Protein AF-A0A388P6T0-F1 (afdb_monomer_lite)

Structure (mmCIF, N/CA/C/O backbone):
data_AF-A0A388P6T0-F1
#
_entry.id   AF-A0A388P6T0-F1
#
loop_
_atom_site.group_PDB
_atom_site.id
_atom_site.type_symbol
_atom_site.label_atom_id
_atom_site.label_alt_id
_atom_site.label_comp_id
_atom_site.label_asym_id
_atom_site.label_entity_id
_atom_site.label_seq_id
_atom_site.pdbx_PDB_ins_code
_atom_site.Cartn_x
_atom_site.Cartn_y
_atom_site.Cartn_z
_atom_site.occupancy
_atom_site.B_iso_or_equiv
_atom_site.auth_seq_id
_atom_site.auth_comp_id
_atom_site.auth_asym_id
_atom_site.auth_atom_id
_atom_site.pdbx_PDB_model_num
ATOM 1 N N . MET A 1 1 ? 2.371 -0.856 9.706 1.00 81.62 1 MET A N 1
ATOM 2 C CA . MET A 1 1 ? 2.361 -1.166 8.250 1.00 81.62 1 MET A CA 1
ATOM 3 C C . MET A 1 1 ? 2.474 -2.665 7.929 1.00 81.62 1 MET A C 1
ATOM 5 O O . MET A 1 1 ? 1.609 -3.170 7.227 1.00 81.62 1 MET A O 1
ATOM 9 N N . ALA A 1 2 ? 3.474 -3.406 8.433 1.00 88.44 2 ALA A N 1
ATOM 10 C CA . ALA A 1 2 ? 3.677 -4.820 8.062 1.00 88.44 2 ALA A CA 1
ATOM 11 C C . ALA A 1 2 ? 2.461 -5.735 8.332 1.00 88.44 2 ALA A C 1
ATOM 13 O O . ALA A 1 2 ? 2.058 -6.495 7.454 1.00 88.44 2 ALA A O 1
ATOM 14 N N . ALA A 1 3 ? 1.827 -5.609 9.504 1.00 92.31 3 ALA A N 1
ATOM 15 C CA . ALA A 1 3 ? 0.623 -6.373 9.849 1.00 92.31 3 ALA A CA 1
ATOM 16 C C . ALA A 1 3 ? -0.555 -6.096 8.894 1.00 92.31 3 AL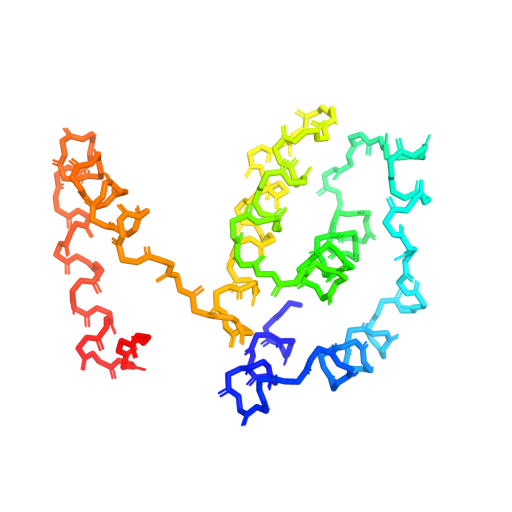A A C 1
ATOM 18 O O . ALA A 1 3 ? -1.274 -7.018 8.514 1.00 92.31 3 ALA A O 1
ATOM 19 N N . ALA A 1 4 ? -0.715 -4.845 8.453 1.00 93.81 4 ALA A N 1
ATOM 20 C CA . ALA A 1 4 ? -1.743 -4.453 7.492 1.00 93.81 4 ALA A CA 1
ATOM 21 C C . ALA A 1 4 ? -1.504 -5.100 6.118 1.00 93.81 4 ALA A C 1
ATOM 23 O O . ALA A 1 4 ? -2.419 -5.693 5.558 1.00 93.81 4 ALA A O 1
ATOM 24 N N . ILE A 1 5 ? -0.263 -5.074 5.612 1.00 93.19 5 ILE A N 1
ATOM 25 C CA . ILE A 1 5 ? 0.101 -5.715 4.335 1.00 93.19 5 ILE A CA 1
ATOM 26 C C . ILE A 1 5 ? -0.075 -7.233 4.415 1.00 93.19 5 ILE A C 1
ATOM 28 O O . ILE A 1 5 ? -0.628 -7.840 3.501 1.00 93.19 5 ILE A O 1
ATOM 32 N N . TRP A 1 6 ? 0.363 -7.863 5.506 1.00 93.94 6 TRP A N 1
ATOM 33 C CA . TRP A 1 6 ? 0.169 -9.299 5.700 1.00 93.94 6 TRP A CA 1
ATOM 34 C C . TRP A 1 6 ? -1.320 -9.670 5.710 1.00 93.94 6 TRP A C 1
ATOM 36 O O . TRP A 1 6 ? -1.731 -10.600 5.015 1.00 93.94 6 TRP A O 1
ATOM 46 N N . THR A 1 7 ? -2.138 -8.890 6.419 1.00 95.69 7 THR A N 1
ATOM 47 C CA . THR A 1 7 ? -3.596 -9.073 6.474 1.00 95.69 7 THR A CA 1
ATOM 48 C C . THR A 1 7 ? -4.234 -8.874 5.102 1.00 95.69 7 THR A C 1
ATOM 50 O O . THR A 1 7 ? -5.059 -9.690 4.689 1.00 95.69 7 THR A O 1
ATOM 53 N N . ALA A 1 8 ? -3.810 -7.849 4.357 1.00 94.81 8 ALA A N 1
ATOM 54 C CA . ALA A 1 8 ? -4.253 -7.594 2.990 1.00 94.81 8 ALA A CA 1
ATOM 55 C C . ALA A 1 8 ? -3.940 -8.786 2.075 1.00 94.81 8 ALA A C 1
ATOM 57 O O . ALA A 1 8 ? -4.834 -9.292 1.406 1.00 94.81 8 ALA A O 1
ATOM 58 N N . ARG A 1 9 ? -2.713 -9.323 2.128 1.00 91.69 9 ARG A N 1
ATOM 59 C CA . ARG A 1 9 ? -2.317 -10.498 1.332 1.00 91.69 9 ARG A CA 1
ATOM 60 C C . ARG A 1 9 ? -3.128 -11.751 1.663 1.00 91.69 9 ARG A C 1
ATOM 62 O O . ARG A 1 9 ? -3.323 -12.585 0.786 1.00 91.69 9 ARG A O 1
ATOM 69 N N . LYS A 1 10 ? -3.560 -11.919 2.917 1.00 93.44 10 LYS A N 1
ATOM 70 C CA . LYS A 1 10 ? -4.325 -13.096 3.358 1.00 93.44 10 LYS A CA 1
ATOM 71 C C . LYS A 1 10 ? -5.818 -12.989 3.080 1.00 93.44 10 LYS A C 1
ATOM 73 O O . LYS A 1 10 ? -6.436 -13.994 2.756 1.00 93.44 10 LYS A O 1
ATOM 78 N N . THR A 1 11 ? -6.386 -11.799 3.237 1.00 94.00 11 THR A N 1
ATOM 79 C CA . THR A 1 11 ? -7.843 -11.608 3.239 1.00 94.00 11 THR A CA 1
ATOM 80 C C . THR A 1 11 ? -8.361 -10.878 2.011 1.00 94.00 11 THR A C 1
ATOM 82 O O . THR A 1 11 ? -9.529 -11.040 1.676 1.00 94.00 11 THR A O 1
ATOM 85 N N . ARG A 1 12 ? -7.525 -10.044 1.374 1.00 92.62 12 ARG A N 1
ATOM 86 C CA . ARG A 1 12 ? -7.923 -9.052 0.360 1.00 92.62 12 ARG A CA 1
ATOM 87 C C . ARG A 1 12 ? -9.165 -8.249 0.771 1.00 92.62 12 ARG A C 1
ATOM 89 O O . ARG A 1 12 ? -9.970 -7.860 -0.065 1.00 92.62 12 ARG A O 1
ATOM 96 N N . ASN A 1 13 ? -9.333 -8.023 2.076 1.00 95.06 13 ASN A N 1
ATOM 97 C CA . ASN A 1 13 ? -10.502 -7.366 2.643 1.00 95.06 13 ASN A CA 1
ATOM 98 C C . ASN A 1 13 ? -10.091 -6.031 3.288 1.00 95.06 13 ASN A C 1
ATOM 100 O O . ASN A 1 13 ? -9.447 -6.0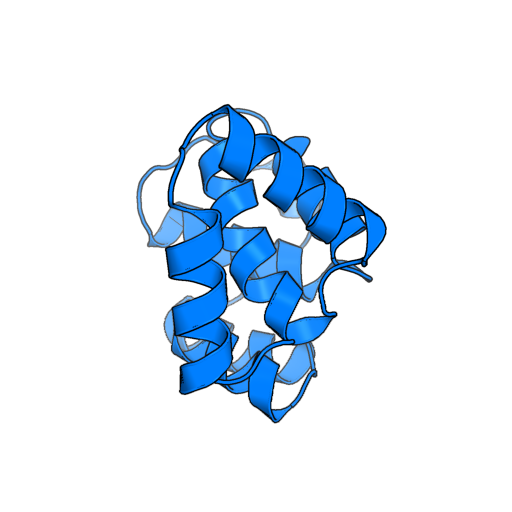44 4.344 1.00 95.06 13 ASN A O 1
ATOM 104 N N . PRO A 1 14 ? -10.491 -4.882 2.714 1.00 95.69 14 PRO A N 1
ATOM 105 C CA . PRO A 1 14 ? -10.177 -3.564 3.262 1.00 95.69 14 PRO A CA 1
ATOM 106 C C . PRO A 1 14 ? -10.643 -3.375 4.712 1.00 95.69 14 PRO A C 1
ATOM 108 O O . PRO A 1 14 ? -9.924 -2.771 5.505 1.00 95.69 14 PRO A O 1
ATOM 111 N N . ALA A 1 15 ? -11.795 -3.934 5.099 1.00 96.38 15 ALA A N 1
ATOM 112 C CA . ALA A 1 15 ? -12.315 -3.815 6.462 1.00 96.38 15 ALA A CA 1
ATOM 113 C C . ALA A 1 15 ? -11.441 -4.563 7.483 1.00 96.38 15 ALA A C 1
ATOM 115 O O . ALA A 1 15 ? -11.190 -4.055 8.574 1.00 96.38 15 ALA A O 1
ATOM 116 N N . ALA A 1 16 ? -10.909 -5.734 7.115 1.00 96.56 16 ALA A N 1
ATOM 117 C CA . ALA A 1 16 ? -9.975 -6.470 7.967 1.00 96.56 16 ALA A CA 1
ATOM 118 C C . ALA A 1 16 ? -8.654 -5.702 8.139 1.00 96.56 16 ALA A C 1
ATOM 120 O O . ALA A 1 16 ? -8.113 -5.613 9.241 1.00 96.56 16 ALA A O 1
ATOM 121 N N . VAL A 1 17 ? -8.153 -5.101 7.056 1.00 96.62 17 VAL A N 1
ATOM 122 C CA . VAL A 1 17 ? -6.942 -4.270 7.093 1.00 96.62 17 VAL A CA 1
ATOM 123 C C . VAL A 1 17 ? -7.159 -3.012 7.934 1.00 96.62 17 VAL A C 1
ATOM 125 O O . VAL A 1 17 ? -6.270 -2.649 8.704 1.00 96.62 17 VAL A O 1
ATOM 128 N N . ARG A 1 18 ? -8.343 -2.392 7.848 1.00 96.38 18 ARG A N 1
ATOM 129 C CA . ARG A 1 18 ? -8.741 -1.255 8.687 1.00 96.38 18 ARG A CA 1
ATOM 130 C C . ARG A 1 18 ? -8.743 -1.619 10.162 1.00 96.38 18 ARG A C 1
ATOM 132 O O . ARG A 1 18 ? -8.083 -0.936 10.928 1.00 96.38 18 ARG A O 1
ATOM 139 N N . ALA A 1 19 ? -9.391 -2.718 10.542 1.00 96.69 19 ALA A N 1
ATOM 140 C CA . ALA A 1 19 ? -9.433 -3.153 11.937 1.00 96.69 19 ALA A CA 1
ATOM 141 C C . ALA A 1 19 ? -8.023 -3.370 12.514 1.00 96.69 19 ALA A C 1
ATOM 143 O O . ALA A 1 19 ? -7.716 -2.924 13.619 1.00 96.69 19 ALA A O 1
ATOM 144 N N . VAL A 1 20 ? -7.130 -4.000 11.740 1.00 96.12 20 VAL A N 1
ATOM 145 C CA . VAL A 1 20 ? -5.727 -4.175 12.144 1.00 96.12 20 VAL A CA 1
ATOM 146 C C . VAL A 1 20 ? -5.021 -2.828 12.269 1.00 96.12 20 VAL A C 1
ATOM 148 O O . VAL A 1 20 ? -4.317 -2.608 13.247 1.00 96.12 20 VAL A O 1
ATOM 151 N N . ALA A 1 21 ? -5.19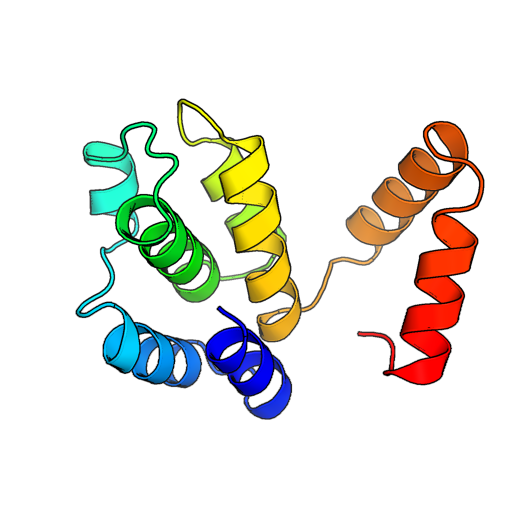3 -1.924 11.306 1.00 95.19 21 ALA A N 1
ATOM 152 C CA . ALA A 1 21 ? -4.586 -0.598 11.344 1.00 95.19 21 ALA A CA 1
ATOM 153 C C . ALA A 1 21 ? -5.055 0.228 12.550 1.00 95.19 21 ALA A C 1
ATOM 155 O O . ALA A 1 21 ? -4.222 0.798 13.254 1.00 95.19 21 ALA A O 1
ATOM 156 N N . GLU A 1 22 ? -6.359 0.240 12.818 1.00 95.75 22 GLU A N 1
ATOM 157 C CA . GLU A 1 22 ? -6.963 1.013 13.903 1.00 95.75 22 GLU A CA 1
ATOM 158 C C . GLU A 1 22 ? -6.547 0.495 15.283 1.00 95.75 22 GLU A C 1
ATOM 160 O O . GLU A 1 22 ? -6.387 1.280 16.213 1.00 95.75 22 GLU A O 1
ATOM 165 N N . ASN A 1 23 ? -6.232 -0.798 15.406 1.00 95.06 23 ASN A N 1
ATOM 166 C CA . ASN A 1 23 ? -5.648 -1.352 16.626 1.00 95.06 23 ASN A CA 1
ATOM 167 C C . ASN A 1 23 ? -4.238 -0.803 16.935 1.00 95.06 23 ASN A C 1
ATOM 169 O O . ASN A 1 23 ? -3.836 -0.775 18.095 1.00 95.06 23 ASN A O 1
ATOM 173 N N . PHE A 1 24 ? -3.470 -0.379 15.923 1.00 91.69 24 PHE A N 1
ATOM 174 C CA . PHE A 1 24 ? -2.121 0.175 16.118 1.00 91.69 24 PHE A CA 1
ATOM 175 C C . PHE A 1 24 ? -2.090 1.703 16.175 1.00 91.69 24 PHE A C 1
ATOM 177 O O . PHE A 1 24 ? -1.255 2.259 16.883 1.00 91.69 24 PHE A O 1
ATOM 184 N N . TYR A 1 25 ? -2.948 2.372 15.404 1.00 92.44 25 TYR A N 1
ATOM 185 C CA . TYR A 1 25 ? -2.879 3.822 15.191 1.00 92.44 25 TYR A CA 1
ATOM 186 C C . TYR A 1 25 ? -4.111 4.587 15.696 1.00 92.44 25 TYR A C 1
ATOM 188 O O . TYR A 1 25 ? -4.108 5.814 15.656 1.00 92.44 25 TYR A O 1
ATOM 196 N N . GLY A 1 26 ? -5.143 3.896 16.186 1.00 94.19 26 GLY A N 1
ATOM 197 C CA . GLY A 1 26 ? -6.445 4.497 16.466 1.00 94.19 26 GLY A CA 1
ATOM 198 C C . GLY A 1 26 ? -7.284 4.701 15.196 1.00 94.19 26 GLY A C 1
ATOM 199 O O . GLY A 1 26 ? -6.879 4.259 14.118 1.00 94.19 26 GLY A O 1
ATOM 200 N N . PRO A 1 27 ? -8.464 5.338 15.311 1.00 94.88 27 PRO A N 1
ATOM 201 C CA . PRO A 1 27 ? -9.380 5.542 14.190 1.00 94.88 27 PRO A CA 1
ATOM 202 C C . PRO A 1 27 ? -8.683 6.200 12.999 1.00 94.88 27 PRO A C 1
ATOM 204 O O . PRO A 1 27 ? -8.028 7.232 13.151 1.00 94.88 27 PRO A O 1
ATOM 207 N N . LEU A 1 28 ? -8.819 5.606 11.813 1.00 95.31 28 LEU A N 1
ATOM 208 C CA . LEU A 1 28 ? -8.237 6.188 10.608 1.00 95.31 28 LEU A CA 1
ATOM 209 C C . LEU A 1 28 ? -9.170 7.263 10.033 1.00 95.31 28 LEU A C 1
ATOM 211 O O . LEU A 1 28 ? -10.382 7.024 9.980 1.00 95.31 28 LEU A O 1
ATOM 215 N N . PRO A 1 29 ? -8.624 8.379 9.522 1.00 94.50 29 PRO A N 1
ATOM 216 C CA . PRO A 1 29 ? -9.424 9.440 8.924 1.00 94.50 29 PRO A CA 1
ATOM 217 C C . PRO A 1 29 ? -10.146 8.959 7.659 1.00 94.50 29 PRO A C 1
ATOM 219 O O . PRO A 1 29 ? -9.767 7.961 7.029 1.00 94.50 29 PRO A O 1
ATOM 222 N N . ASP A 1 30 ? -11.192 9.681 7.267 1.00 94.88 30 ASP A N 1
ATOM 223 C CA . ASP A 1 30 ? -11.839 9.469 5.974 1.00 94.88 30 ASP A CA 1
ATOM 224 C C . ASP A 1 30 ? -11.098 10.211 4.839 1.00 94.88 30 ASP A C 1
ATOM 226 O O . ASP A 1 30 ? -10.253 11.081 5.060 1.00 94.88 30 ASP A O 1
ATOM 230 N N . LEU A 1 31 ? -11.392 9.862 3.583 1.00 95.19 31 LEU A N 1
ATOM 231 C CA . LEU A 1 31 ? -10.720 10.482 2.433 1.00 95.19 31 LEU A CA 1
ATOM 232 C C . LEU A 1 31 ? -11.017 11.987 2.297 1.00 95.19 31 LEU A C 1
ATOM 234 O O . LEU A 1 31 ? -10.195 12.732 1.759 1.00 95.19 31 LEU A O 1
ATOM 238 N N . ALA A 1 32 ? -12.192 12.444 2.730 1.00 94.50 32 ALA A N 1
ATOM 239 C CA . ALA A 1 32 ? -12.575 13.849 2.635 1.00 94.50 32 ALA A CA 1
ATOM 240 C C . ALA A 1 32 ? -11.835 14.695 3.682 1.00 94.50 32 ALA A C 1
ATOM 242 O O . ALA A 1 32 ? -11.384 15.801 3.380 1.00 94.50 32 ALA A O 1
ATOM 243 N N . GLU A 1 33 ? -11.659 14.148 4.881 1.00 93.44 33 GLU A N 1
ATOM 244 C CA . GLU A 1 33 ? -10.860 14.690 5.964 1.00 93.44 33 GLU A CA 1
ATOM 245 C C . GLU A 1 33 ? -9.411 14.831 5.517 1.00 93.44 33 GLU A C 1
ATOM 247 O O . GLU A 1 33 ? -8.910 15.953 5.513 1.00 93.44 33 GLU A O 1
ATOM 252 N N . ILE A 1 34 ? -8.799 13.759 4.999 1.00 92.88 34 ILE A N 1
ATOM 253 C CA . ILE A 1 34 ? -7.422 13.787 4.480 1.00 92.88 34 ILE A CA 1
ATOM 254 C C . ILE A 1 34 ? -7.250 14.915 3.454 1.00 92.88 34 ILE A C 1
ATOM 256 O O . ILE A 1 34 ? -6.342 15.733 3.576 1.00 92.88 34 ILE A O 1
ATOM 260 N N . ARG A 1 35 ? -8.159 15.050 2.477 1.00 91.44 35 ARG A N 1
ATOM 261 C CA . ARG A 1 35 ? -8.088 16.138 1.478 1.00 91.44 35 ARG A CA 1
ATOM 262 C C . ARG A 1 35 ? -8.132 17.539 2.082 1.00 91.44 35 ARG A C 1
ATOM 264 O O . ARG A 1 35 ? -7.581 18.466 1.491 1.00 91.44 35 ARG A O 1
ATOM 271 N N . ARG A 1 36 ? -8.829 17.709 3.203 1.00 90.62 36 ARG A N 1
ATOM 272 C CA . ARG A 1 36 ? -9.035 19.005 3.853 1.00 90.62 36 ARG A CA 1
ATOM 273 C C . ARG A 1 36 ? -7.914 19.348 4.831 1.00 90.62 36 ARG A C 1
ATOM 275 O O . ARG A 1 36 ? -7.600 20.526 4.973 1.00 90.62 36 ARG A O 1
ATOM 282 N N . THR A 1 37 ? -7.366 18.356 5.529 1.00 89.75 37 THR A N 1
ATOM 283 C CA . THR A 1 37 ? -6.483 18.570 6.685 1.00 89.75 37 THR A CA 1
ATOM 284 C C . THR A 1 37 ? -5.042 18.144 6.458 1.00 89.75 37 THR A C 1
ATOM 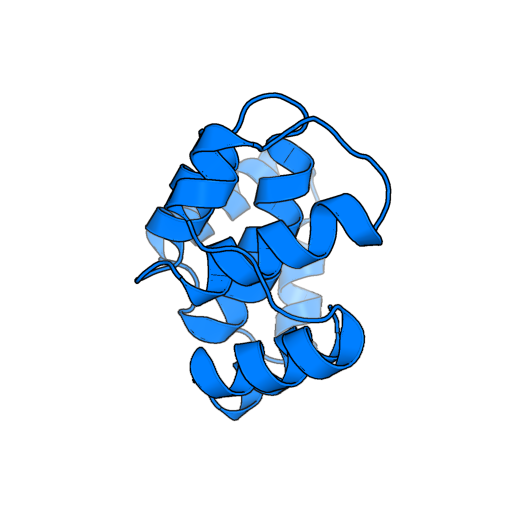286 O O . THR A 1 37 ? -4.194 18.512 7.272 1.00 89.75 37 THR A O 1
ATOM 289 N N . HIS A 1 38 ? -4.745 17.403 5.385 1.00 87.56 38 HIS A N 1
ATOM 290 C CA . HIS A 1 38 ? -3.397 16.900 5.148 1.00 87.56 38 HIS A CA 1
ATOM 291 C C . HIS A 1 38 ? -2.366 18.027 5.154 1.00 87.56 38 HIS A C 1
ATOM 293 O O . HIS A 1 38 ? -2.478 19.024 4.435 1.00 87.56 38 HIS A O 1
ATOM 299 N N . THR A 1 39 ? -1.335 17.821 5.961 1.00 87.06 39 THR A N 1
ATOM 300 C CA . THR A 1 39 ? -0.158 18.674 6.058 1.00 87.06 39 THR A CA 1
ATOM 301 C C . THR A 1 39 ? 1.058 17.764 6.057 1.00 87.06 39 THR A C 1
ATOM 303 O O . THR A 1 39 ? 1.023 16.689 6.654 1.00 87.06 39 THR A O 1
ATOM 306 N N . TYR A 1 40 ? 2.130 18.200 5.396 1.00 86.56 40 TYR A N 1
ATOM 307 C CA . TYR A 1 40 ? 3.389 17.464 5.377 1.00 86.56 40 TYR A CA 1
ATOM 308 C C . TYR A 1 40 ? 3.825 17.079 6.800 1.00 86.56 40 TYR A C 1
ATOM 310 O O . TYR A 1 40 ? 3.886 17.929 7.693 1.00 86.56 40 TYR A O 1
ATOM 318 N N . ASN A 1 41 ? 4.099 15.789 7.000 1.00 84.69 41 ASN A N 1
ATOM 319 C CA . ASN A 1 41 ? 4.489 15.225 8.283 1.00 84.69 41 ASN A CA 1
ATOM 320 C C . ASN A 1 41 ? 5.373 13.990 8.066 1.00 84.69 41 ASN A C 1
ATOM 322 O O . ASN A 1 41 ? 4.912 12.966 7.568 1.00 84.69 41 ASN A O 1
ATOM 326 N N . GLU A 1 42 ? 6.635 14.077 8.475 1.00 84.06 42 GLU A N 1
ATOM 327 C CA . GLU A 1 42 ? 7.617 12.990 8.350 1.00 84.06 42 GLU A CA 1
ATOM 328 C C . GLU A 1 42 ? 7.505 11.908 9.435 1.00 84.06 42 GLU A C 1
ATOM 330 O O . GLU A 1 42 ? 8.165 10.869 9.364 1.00 84.06 42 GLU A O 1
ATOM 335 N N . THR A 1 43 ? 6.681 12.120 10.464 1.00 88.94 43 THR A N 1
ATOM 336 C CA . THR A 1 43 ? 6.503 11.121 11.518 1.00 88.94 43 THR A CA 1
ATOM 337 C C . THR A 1 43 ? 5.633 9.973 11.022 1.00 88.94 43 THR A C 1
ATOM 339 O O . THR A 1 43 ? 4.632 10.158 10.323 1.00 88.94 43 THR A O 1
ATOM 342 N N . CYS A 1 44 ? 5.963 8.756 11.452 1.00 86.00 44 CYS A N 1
ATOM 343 C CA . CYS A 1 44 ? 5.160 7.580 11.126 1.00 86.00 44 CYS A CA 1
ATOM 344 C C . CYS A 1 44 ? 3.703 7.733 11.592 1.00 86.00 44 CYS A C 1
ATOM 346 O O . CYS A 1 44 ? 2.794 7.272 10.911 1.00 86.00 44 CYS A O 1
ATOM 348 N N . GLN A 1 45 ? 3.482 8.375 12.739 1.00 87.31 45 GLN A N 1
ATOM 349 C CA . GLN A 1 45 ? 2.171 8.595 13.342 1.00 87.31 45 GLN A CA 1
ATOM 350 C C . GLN A 1 45 ? 1.319 9.585 12.543 1.00 87.31 45 GLN A C 1
ATOM 352 O O . GLN A 1 45 ? 0.104 9.437 12.529 1.00 87.31 45 GLN A O 1
ATOM 357 N N . GLY A 1 46 ? 1.936 10.559 11.870 1.00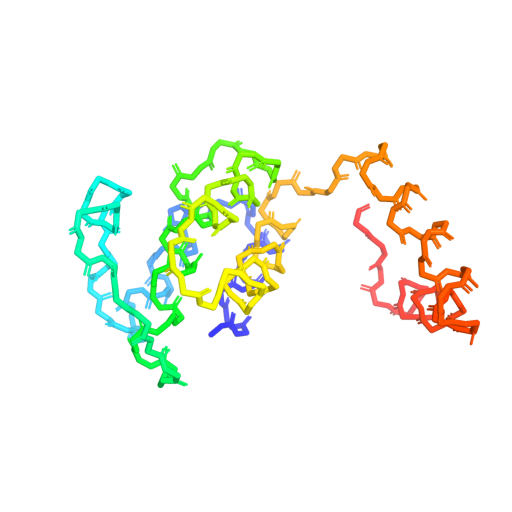 85.50 46 GLY A N 1
ATOM 358 C CA . GLY A 1 46 ? 1.221 11.479 10.986 1.00 85.50 46 GLY A CA 1
ATOM 359 C C . GLY A 1 46 ? 0.980 10.911 9.588 1.00 85.50 46 GLY A C 1
ATOM 360 O O . GLY A 1 46 ? -0.092 11.089 9.029 1.00 85.50 46 GLY A O 1
ATOM 361 N N . CYS A 1 47 ? 1.957 10.195 9.027 1.00 90.56 47 CYS A N 1
ATOM 362 C CA . CYS A 1 47 ? 1.929 9.787 7.620 1.00 90.56 47 CYS A CA 1
ATOM 363 C C . CYS A 1 47 ? 1.257 8.421 7.377 1.00 90.56 47 CYS A C 1
ATOM 365 O O . CYS A 1 47 ? 0.451 8.250 6.457 1.00 90.56 47 CYS A O 1
ATOM 367 N N . VAL A 1 48 ? 1.563 7.412 8.202 1.00 93.62 48 VAL A N 1
ATOM 368 C CA . VAL A 1 48 ? 1.132 6.025 7.948 1.00 93.62 48 VAL A CA 1
ATOM 369 C C . VAL A 1 48 ? -0.386 5.823 8.077 1.00 93.62 48 VAL A C 1
ATOM 371 O O . VAL A 1 48 ? -0.933 5.103 7.235 1.00 93.62 48 VAL A O 1
ATOM 374 N N . PRO A 1 49 ? -1.094 6.419 9.062 1.00 94.81 49 PRO A N 1
ATOM 375 C CA . PRO A 1 49 ? -2.549 6.289 9.164 1.00 94.81 49 PRO A CA 1
ATOM 376 C C . PRO A 1 49 ? -3.283 6.814 7.929 1.00 94.81 49 PRO A C 1
ATOM 378 O O . PRO A 1 49 ? -4.187 6.146 7.429 1.00 94.81 49 PRO A O 1
ATOM 381 N N . GLU A 1 50 ? -2.852 7.952 7.381 1.00 94.75 50 GLU A N 1
ATOM 382 C CA . GLU A 1 50 ? -3.433 8.502 6.156 1.00 94.75 50 GLU A CA 1
ATOM 383 C C . GLU A 1 50 ? -3.174 7.592 4.951 1.00 94.75 50 GLU A C 1
ATOM 385 O O . GLU A 1 50 ? -4.098 7.278 4.206 1.00 94.75 50 GLU A O 1
ATOM 390 N N . CYS A 1 51 ? -1.954 7.069 4.791 1.00 95.69 51 CYS A N 1
ATOM 391 C CA . CYS A 1 51 ? -1.649 6.122 3.712 1.00 95.69 51 CYS A CA 1
ATOM 392 C C . CYS A 1 51 ? -2.503 4.844 3.789 1.00 95.69 51 CYS A C 1
ATOM 394 O O . CYS A 1 51 ? -2.947 4.315 2.767 1.00 95.69 51 CYS A O 1
ATOM 396 N N . LEU A 1 52 ? -2.739 4.334 5.005 1.00 96.62 52 LEU A N 1
ATOM 397 C CA . LEU A 1 52 ? -3.628 3.195 5.243 1.00 96.62 52 LEU A CA 1
ATOM 398 C C . LEU A 1 52 ? -5.069 3.547 4.870 1.00 96.62 52 LEU A C 1
ATOM 400 O O . LEU A 1 52 ? -5.702 2.792 4.134 1.00 96.62 52 LEU A O 1
ATOM 404 N N . ALA A 1 53 ? -5.564 4.699 5.322 1.00 96.62 53 ALA A N 1
ATOM 405 C CA . ALA A 1 53 ? -6.898 5.184 4.994 1.00 96.62 53 ALA A CA 1
ATOM 406 C C . ALA A 1 53 ? -7.104 5.327 3.480 1.00 96.62 53 ALA A C 1
ATOM 408 O O . ALA A 1 53 ? -8.127 4.875 2.965 1.00 96.62 53 ALA A O 1
ATOM 409 N N . ILE A 1 54 ? -6.117 5.870 2.758 1.00 96.75 54 ILE A N 1
ATOM 410 C CA . ILE A 1 54 ? -6.153 6.006 1.296 1.00 96.75 54 ILE A CA 1
ATOM 411 C C . ILE A 1 54 ? -6.203 4.632 0.626 1.00 96.75 54 ILE A C 1
ATOM 413 O O . ILE A 1 54 ? -7.079 4.386 -0.203 1.00 96.75 54 ILE A O 1
ATOM 417 N N . ALA A 1 55 ? -5.305 3.713 0.992 1.00 97.06 55 ALA A N 1
ATOM 418 C CA . ALA A 1 55 ? -5.240 2.386 0.377 1.00 97.06 55 ALA A CA 1
ATOM 419 C C . ALA A 1 55 ? -6.516 1.552 0.603 1.00 97.06 55 ALA A C 1
ATOM 421 O O . ALA A 1 55 ? -6.917 0.790 -0.275 1.00 97.06 55 ALA A O 1
ATOM 422 N N . ILE A 1 56 ? -7.140 1.696 1.775 1.00 96.94 56 ILE A N 1
ATOM 423 C CA . ILE A 1 56 ? -8.362 0.984 2.180 1.00 96.94 56 ILE A CA 1
ATOM 424 C C . ILE A 1 56 ? -9.617 1.642 1.593 1.00 96.94 56 ILE A C 1
ATOM 426 O O . ILE A 1 56 ? -10.568 0.947 1.246 1.00 96.94 56 ILE A O 1
ATOM 430 N N . GLY A 1 57 ? -9.650 2.975 1.548 1.00 96.19 57 GLY A N 1
ATOM 431 C CA . GLY A 1 57 ? -10.824 3.763 1.167 1.00 96.19 57 GLY A CA 1
ATOM 432 C C . GLY A 1 57 ? -11.005 3.948 -0.338 1.00 96.19 57 GLY A C 1
ATOM 433 O O . GLY A 1 57 ? -12.030 4.477 -0.761 1.00 96.19 57 GLY A O 1
ATOM 434 N N . THR A 1 58 ? -10.029 3.540 -1.148 1.00 96.81 58 THR A N 1
ATOM 435 C CA . THR A 1 58 ? -10.089 3.628 -2.613 1.00 96.81 58 THR A CA 1
ATOM 436 C C . THR A 1 58 ? -10.456 2.280 -3.243 1.00 96.81 58 THR A C 1
ATOM 438 O O . THR A 1 58 ? -10.140 1.236 -2.674 1.00 96.81 58 THR A O 1
ATOM 441 N N . PRO A 1 59 ? -11.144 2.280 -4.402 1.00 95.50 59 PRO A N 1
ATOM 442 C CA . PRO A 1 59 ? -11.700 1.058 -4.990 1.00 95.50 59 PRO A CA 1
ATOM 443 C C . PRO A 1 59 ? -10.670 0.189 -5.724 1.00 95.50 59 PRO A C 1
ATOM 445 O O . PRO A 1 59 ? -10.947 -0.972 -6.012 1.00 95.50 59 PRO A O 1
ATOM 448 N N . ASP A 1 60 ? -9.508 0.748 -6.062 1.00 96.62 60 ASP A N 1
ATOM 449 C CA . ASP A 1 60 ? -8.476 0.069 -6.834 1.00 96.62 60 ASP A CA 1
ATOM 450 C C . ASP A 1 60 ? -7.096 0.714 -6.625 1.00 96.62 60 ASP A C 1
ATOM 452 O O . ASP A 1 60 ? -6.953 1.795 -6.040 1.00 96.62 60 ASP A O 1
ATOM 456 N N . PHE A 1 61 ? -6.067 0.034 -7.130 1.00 96.69 61 PHE A N 1
ATOM 457 C CA . PHE A 1 61 ? -4.677 0.463 -7.015 1.00 96.69 61 PHE A CA 1
ATOM 458 C C . PHE A 1 61 ? -4.393 1.827 -7.643 1.00 96.69 61 PHE A C 1
ATOM 460 O O . PHE A 1 61 ? -3.703 2.651 -7.042 1.00 96.69 61 PHE A O 1
ATOM 467 N N . GLU A 1 62 ? -4.899 2.082 -8.847 1.00 96.88 62 GLU A N 1
ATOM 468 C CA . GLU A 1 62 ? -4.607 3.319 -9.562 1.00 96.88 62 GLU A CA 1
ATOM 469 C C . GLU A 1 62 ? -5.292 4.509 -8.888 1.00 96.88 62 GLU A C 1
ATOM 471 O O . GLU A 1 62 ? -4.659 5.546 -8.683 1.00 96.88 62 GLU A O 1
ATOM 476 N N . SER A 1 63 ? -6.543 4.338 -8.464 1.00 97.38 63 SER A N 1
ATOM 477 C CA . SER A 1 63 ? -7.289 5.305 -7.662 1.00 97.38 63 SER A CA 1
ATOM 478 C C . SER A 1 63 ? -6.545 5.654 -6.366 1.00 97.38 63 SER A C 1
ATOM 480 O O . SER A 1 63 ? -6.417 6.837 -6.045 1.00 97.38 63 SER A O 1
ATOM 482 N N . ALA A 1 64 ? -5.986 4.662 -5.660 1.00 97.19 64 ALA A N 1
ATOM 483 C CA . ALA A 1 64 ? -5.171 4.879 -4.458 1.00 97.19 64 ALA A CA 1
ATOM 484 C C . ALA A 1 64 ? -3.926 5.733 -4.743 1.00 97.19 64 ALA A C 1
ATOM 486 O O . ALA A 1 64 ? -3.650 6.707 -4.040 1.00 97.19 64 ALA A O 1
ATOM 487 N N . VAL A 1 65 ? -3.182 5.384 -5.798 1.00 96.06 65 VAL A N 1
ATOM 488 C CA . VAL A 1 65 ? -1.951 6.086 -6.187 1.00 96.06 65 VAL A CA 1
ATOM 489 C C . VAL A 1 65 ? -2.248 7.504 -6.669 1.00 96.06 65 VAL A C 1
ATOM 491 O O . VAL A 1 65 ? -1.568 8.436 -6.251 1.00 96.06 65 VAL A O 1
ATOM 494 N N . ARG A 1 66 ? -3.280 7.697 -7.498 1.00 96.19 66 ARG A N 1
ATOM 495 C CA . ARG A 1 66 ? -3.718 9.023 -7.963 1.00 96.19 66 ARG A CA 1
ATOM 496 C C . ARG A 1 66 ? -4.163 9.903 -6.804 1.00 96.19 66 ARG A C 1
ATOM 498 O O . ARG A 1 66 ? -3.864 11.094 -6.805 1.00 96.19 66 ARG A O 1
ATOM 505 N N . PHE A 1 67 ? -4.857 9.328 -5.820 1.00 96.38 67 PHE A N 1
ATOM 506 C CA . PHE A 1 67 ? -5.253 10.061 -4.626 1.00 96.38 67 PHE A CA 1
ATOM 507 C C . PHE A 1 67 ? -4.019 10.538 -3.859 1.00 96.38 67 PHE A C 1
ATOM 509 O O . PHE A 1 67 ? -3.885 11.740 -3.643 1.00 96.38 67 PHE A O 1
ATOM 516 N N . ALA A 1 68 ? -3.096 9.631 -3.522 1.00 95.06 68 ALA A N 1
ATOM 517 C CA . ALA A 1 68 ? -1.867 9.973 -2.806 1.00 95.06 68 ALA A CA 1
ATOM 518 C C . ALA A 1 68 ? -1.014 11.004 -3.569 1.00 95.06 68 ALA A C 1
ATOM 520 O O . ALA A 1 68 ? -0.555 11.975 -2.979 1.00 95.06 68 ALA A O 1
ATOM 521 N N . ALA A 1 69 ? -0.883 10.858 -4.891 1.00 93.38 69 ALA A N 1
ATOM 522 C CA . ALA A 1 69 ? -0.153 11.799 -5.742 1.00 93.38 69 ALA A CA 1
ATOM 523 C C . ALA A 1 69 ? -0.823 13.182 -5.855 1.00 93.38 69 ALA A C 1
ATOM 525 O O . ALA A 1 69 ? -0.160 14.163 -6.179 1.00 93.38 69 ALA A O 1
ATOM 526 N N . SER A 1 70 ? -2.137 13.271 -5.615 1.00 93.25 70 SER A N 1
ATOM 527 C CA . SER A 1 70 ? -2.873 14.544 -5.607 1.00 93.25 70 SER A CA 1
ATOM 528 C C . SER A 1 70 ? -2.744 15.320 -4.294 1.00 93.25 70 SER A C 1
ATOM 530 O O . SER A 1 70 ? -3.164 16.478 -4.222 1.00 93.25 70 SER A O 1
ATOM 532 N N . MET A 1 71 ? -2.177 14.694 -3.260 1.00 90.25 71 MET A N 1
ATOM 533 C CA . MET A 1 71 ? -1.911 15.339 -1.980 1.00 90.25 71 MET A CA 1
ATOM 534 C C . MET A 1 71 ? -0.744 16.322 -2.117 1.00 90.25 71 MET A C 1
ATOM 536 O O . MET A 1 71 ? 0.178 16.122 -2.904 1.00 90.25 71 MET A O 1
ATOM 540 N N . ARG A 1 72 ? -0.792 17.425 -1.369 1.00 80.12 72 ARG A N 1
ATOM 541 C CA . ARG A 1 72 ? 0.275 18.438 -1.361 1.00 80.12 72 ARG A CA 1
ATOM 542 C C . ARG A 1 72 ? 1.369 18.038 -0.371 1.00 80.12 72 ARG A C 1
ATOM 544 O O . ARG A 1 72 ? 1.045 17.540 0.696 1.00 80.12 72 ARG A O 1
ATOM 551 N N . GLY A 1 73 ? 2.630 18.346 -0.673 1.00 81.19 73 GLY A N 1
ATOM 552 C CA . GLY A 1 73 ? 3.771 18.026 0.193 1.00 81.19 73 GLY A CA 1
ATOM 553 C C . GLY A 1 73 ? 4.575 16.845 -0.349 1.00 81.19 73 GLY A C 1
ATOM 554 O O . GLY A 1 73 ? 4.903 16.829 -1.533 1.00 81.19 73 GLY A O 1
ATOM 555 N N . ASP A 1 74 ? 4.875 15.875 0.511 1.00 83.12 74 ASP A N 1
ATOM 556 C CA . ASP A 1 74 ? 5.675 14.675 0.213 1.00 83.12 74 ASP A CA 1
ATOM 557 C C . ASP A 1 74 ? 4.800 13.565 -0.389 1.00 83.12 74 ASP A C 1
ATOM 559 O O . ASP A 1 74 ? 4.512 12.514 0.195 1.00 83.12 74 ASP A O 1
ATOM 563 N N . ALA A 1 75 ? 4.279 13.882 -1.572 1.00 88.25 75 ALA A N 1
ATOM 564 C CA . ALA A 1 75 ? 3.380 13.017 -2.314 1.00 88.25 75 ALA A CA 1
ATOM 565 C C . ALA A 1 75 ? 4.068 11.717 -2.757 1.00 88.25 75 ALA A C 1
ATOM 567 O O . ALA A 1 75 ? 3.400 10.691 -2.884 1.00 88.25 75 ALA A O 1
ATOM 568 N N . ASP A 1 76 ? 5.385 11.730 -2.978 1.00 89.69 76 ASP A N 1
ATOM 569 C CA . ASP A 1 76 ? 6.157 10.548 -3.346 1.00 89.69 76 ASP A CA 1
ATOM 570 C C . ASP A 1 76 ? 6.270 9.553 -2.188 1.00 89.69 76 ASP A C 1
ATOM 572 O O . ASP A 1 76 ? 6.019 8.363 -2.412 1.00 89.69 76 ASP A O 1
ATOM 576 N N . THR A 1 77 ? 6.514 10.004 -0.951 1.00 90.50 77 THR A N 1
ATOM 577 C CA . THR A 1 77 ? 6.475 9.115 0.223 1.00 90.50 77 THR A CA 1
ATOM 578 C C . THR A 1 77 ? 5.072 8.563 0.459 1.00 90.50 77 THR A C 1
ATOM 580 O O . THR A 1 77 ? 4.907 7.346 0.622 1.00 90.50 77 THR A O 1
ATOM 583 N N . LEU A 1 78 ? 4.036 9.411 0.395 1.00 93.31 78 LEU A N 1
ATOM 584 C CA . LEU A 1 78 ? 2.641 8.969 0.531 1.00 93.31 78 LEU A CA 1
ATOM 585 C C . LEU A 1 78 ? 2.279 7.927 -0.528 1.00 93.31 78 LEU A C 1
ATOM 587 O O . LEU A 1 78 ? 1.713 6.876 -0.209 1.00 93.31 78 LEU A O 1
ATOM 591 N N . ALA A 1 79 ? 2.624 8.185 -1.790 1.00 94.06 79 ALA A N 1
ATOM 592 C CA . ALA A 1 79 ? 2.369 7.265 -2.887 1.00 94.06 79 ALA A CA 1
ATOM 593 C C . ALA A 1 79 ? 3.156 5.960 -2.715 1.00 94.06 79 ALA A C 1
ATOM 595 O O . ALA A 1 79 ? 2.602 4.887 -2.956 1.00 94.06 79 ALA A O 1
ATOM 596 N N . ALA A 1 80 ? 4.409 6.012 -2.255 1.00 93.88 80 ALA A N 1
ATOM 597 C CA . ALA A 1 80 ? 5.236 4.830 -2.025 1.00 93.88 80 ALA A CA 1
ATOM 598 C C . ALA A 1 80 ? 4.672 3.909 -0.931 1.00 93.88 80 ALA A C 1
ATOM 600 O O . ALA A 1 80 ? 4.655 2.683 -1.097 1.00 93.88 80 ALA A O 1
ATOM 601 N N . ILE A 1 81 ? 4.157 4.475 0.159 1.00 94.56 81 ILE A N 1
ATOM 602 C CA . ILE A 1 81 ? 3.540 3.706 1.245 1.00 94.56 81 ILE A CA 1
ATOM 603 C C . ILE A 1 81 ? 2.162 3.192 0.813 1.00 94.56 81 ILE A C 1
ATOM 605 O O . ILE A 1 81 ? 1.896 1.988 0.891 1.00 94.56 81 ILE A O 1
ATOM 609 N N . THR A 1 82 ? 1.309 4.084 0.301 1.00 96.44 82 THR A N 1
ATOM 610 C CA . THR A 1 82 ? -0.062 3.773 -0.134 1.00 96.44 82 THR A CA 1
ATOM 611 C C . THR A 1 82 ? -0.069 2.666 -1.182 1.00 96.44 82 THR A C 1
ATOM 613 O O . THR A 1 82 ? -0.797 1.683 -1.029 1.00 96.44 82 THR A O 1
ATOM 616 N N . ARG A 1 83 ? 0.786 2.757 -2.214 1.00 95.19 83 ARG A N 1
ATOM 617 C CA . ARG A 1 83 ? 0.856 1.745 -3.282 1.00 95.19 83 ARG A CA 1
ATOM 618 C C . ARG A 1 83 ? 1.265 0.373 -2.752 1.00 95.19 83 ARG A C 1
ATOM 620 O O . ARG A 1 83 ? 0.733 -0.632 -3.206 1.00 95.19 83 ARG A O 1
ATOM 627 N N . SER A 1 84 ? 2.161 0.319 -1.766 1.00 94.19 84 SER A N 1
ATOM 628 C CA . SER A 1 84 ? 2.650 -0.943 -1.192 1.00 94.19 84 SER A CA 1
ATOM 629 C C . SER A 1 84 ? 1.545 -1.706 -0.452 1.00 94.19 84 SER A C 1
ATOM 631 O O . SER A 1 84 ? 1.492 -2.934 -0.494 1.00 94.19 84 SER A O 1
ATOM 633 N N . ILE A 1 85 ? 0.633 -0.983 0.203 1.00 94.94 85 ILE A N 1
ATOM 634 C CA . ILE A 1 85 ? -0.538 -1.564 0.877 1.00 94.94 85 ILE A CA 1
ATOM 635 C C . ILE A 1 85 ? -1.623 -1.902 -0.150 1.00 94.94 85 ILE A C 1
ATOM 637 O O . ILE A 1 85 ? -2.166 -3.006 -0.150 1.00 94.94 85 ILE A O 1
ATOM 641 N N . SER A 1 86 ? -1.900 -0.961 -1.050 1.00 96.19 86 SER A N 1
ATOM 642 C CA . SER A 1 86 ? -2.935 -1.062 -2.076 1.00 96.19 86 SER A CA 1
ATOM 643 C C . SER A 1 86 ? -2.694 -2.240 -3.029 1.00 96.19 86 SER A C 1
ATOM 645 O O . SER A 1 86 ? -3.612 -2.998 -3.328 1.00 96.19 86 SER A O 1
ATOM 647 N N . GLN A 1 87 ? -1.438 -2.501 -3.402 1.00 95.00 87 GLN A N 1
ATOM 648 C CA . GLN A 1 87 ? -1.054 -3.676 -4.187 1.00 95.00 87 GLN A CA 1
ATOM 649 C C . GLN A 1 87 ? -1.457 -4.995 -3.513 1.00 95.00 87 GLN A C 1
ATOM 651 O O . GLN A 1 87 ? -1.849 -5.937 -4.197 1.00 95.00 87 GLN A O 1
ATOM 656 N N . ALA A 1 88 ? -1.358 -5.092 -2.186 1.00 93.81 88 ALA A N 1
ATOM 657 C CA . ALA A 1 88 ? -1.729 -6.308 -1.471 1.00 93.81 88 ALA A CA 1
ATOM 658 C C . ALA A 1 88 ? -3.253 -6.516 -1.403 1.00 93.81 88 ALA A C 1
ATOM 660 O O . ALA A 1 88 ? -3.697 -7.659 -1.303 1.00 93.81 88 ALA A O 1
ATOM 661 N N . LEU A 1 89 ? -4.035 -5.434 -1.458 1.00 94.50 89 LEU A N 1
ATOM 662 C CA . LEU A 1 89 ? -5.499 -5.471 -1.489 1.00 94.50 89 LEU A CA 1
ATOM 663 C C . LEU A 1 89 ? -6.033 -5.774 -2.894 1.00 94.50 89 LEU A C 1
ATOM 665 O O . LEU A 1 89 ? -6.854 -6.674 -3.057 1.00 94.50 89 LEU A O 1
ATOM 669 N N . TRP A 1 90 ? -5.540 -5.045 -3.895 1.00 94.94 90 TRP A N 1
ATOM 670 C CA . TRP A 1 90 ? -6.168 -4.955 -5.218 1.00 94.94 90 TRP A CA 1
ATOM 671 C C . TRP A 1 90 ? -5.327 -5.548 -6.355 1.00 94.94 90 TRP A C 1
ATOM 673 O O . TRP A 1 90 ? -5.843 -5.774 -7.447 1.00 94.94 90 TRP A O 1
ATOM 683 N N . GLY A 1 91 ? -4.039 -5.814 -6.120 1.00 94.00 91 GLY A N 1
ATOM 684 C CA . GLY A 1 91 ? -3.076 -6.122 -7.179 1.00 94.00 91 GLY A CA 1
ATOM 685 C C . GLY A 1 91 ? -2.639 -4.877 -7.960 1.00 94.00 91 GLY A C 1
ATOM 686 O O . GLY A 1 91 ? -3.184 -3.790 -7.788 1.00 94.00 91 GLY A O 1
ATOM 687 N N . VAL A 1 92 ? -1.620 -5.019 -8.813 1.00 94.50 92 VAL A N 1
ATOM 688 C CA . VAL A 1 92 ? -1.136 -3.922 -9.674 1.00 94.50 92 VAL A CA 1
ATOM 689 C C . VAL A 1 92 ? -1.632 -4.141 -11.101 1.00 94.50 92 VAL A C 1
ATOM 691 O O . VAL A 1 92 ? -1.382 -5.215 -11.656 1.00 94.50 92 VAL A O 1
ATOM 694 N N . PRO A 1 93 ? -2.267 -3.142 -11.743 1.00 95.56 93 PRO A N 1
ATOM 695 C CA . PRO A 1 93 ? -2.623 -3.223 -13.151 1.00 95.56 93 PRO A CA 1
ATOM 696 C C . PRO A 1 93 ? -1.402 -3.524 -14.024 1.00 95.56 93 PRO A C 1
ATOM 698 O O . PRO A 1 93 ? -0.356 -2.879 -13.904 1.00 95.56 93 PRO A O 1
ATOM 701 N N . ARG A 1 94 ? -1.543 -4.488 -14.941 1.00 94.31 94 ARG A N 1
ATOM 702 C CA . ARG A 1 94 ? -0.439 -4.984 -15.777 1.00 94.31 94 ARG A CA 1
ATOM 703 C C . ARG A 1 94 ? 0.288 -3.865 -16.529 1.00 94.31 94 ARG A C 1
ATOM 705 O O . ARG A 1 94 ? 1.513 -3.829 -16.502 1.00 94.31 94 ARG A O 1
ATOM 712 N N . ALA A 1 95 ? -0.455 -2.933 -17.128 1.00 95.62 95 ALA A N 1
ATOM 713 C CA . ALA A 1 95 ? 0.119 -1.808 -17.868 1.00 95.62 95 ALA A CA 1
ATOM 714 C C . ALA A 1 95 ? 1.003 -0.913 -16.982 1.00 95.62 95 ALA A C 1
ATOM 716 O O . ALA A 1 95 ? 2.115 -0.563 -17.373 1.00 95.62 95 ALA A O 1
ATOM 717 N N . ILE A 1 96 ? 0.548 -0.606 -15.760 1.00 94.94 96 ILE A N 1
ATOM 718 C CA . ILE A 1 96 ? 1.326 0.177 -14.790 1.00 94.94 96 ILE A CA 1
ATOM 719 C C . ILE A 1 96 ? 2.590 -0.590 -14.394 1.00 94.94 96 ILE A C 1
ATOM 721 O O . ILE A 1 96 ? 3.673 -0.006 -14.340 1.00 94.94 96 ILE A O 1
ATOM 725 N N . ARG A 1 97 ? 2.479 -1.902 -14.147 1.00 93.06 97 ARG A N 1
ATOM 726 C CA . ARG A 1 97 ? 3.625 -2.747 -13.785 1.00 93.06 97 ARG A CA 1
ATOM 727 C C . ARG A 1 97 ? 4.676 -2.793 -14.894 1.00 93.06 97 ARG A C 1
ATOM 729 O O . ARG A 1 97 ? 5.851 -2.580 -14.614 1.00 93.06 97 ARG A O 1
ATOM 736 N N . GLU A 1 98 ? 4.268 -3.051 -16.134 1.00 94.38 98 GLU A N 1
ATOM 737 C CA . GLU A 1 98 ? 5.176 -3.134 -17.285 1.00 94.38 98 GLU A CA 1
ATOM 738 C C . GLU A 1 98 ? 5.898 -1.803 -17.528 1.00 94.38 98 GLU A C 1
ATOM 740 O O . GLU A 1 98 ? 7.121 -1.785 -17.664 1.00 94.38 98 GLU A O 1
ATOM 745 N N . GLN A 1 99 ? 5.175 -0.679 -17.485 1.00 95.25 99 GLN A N 1
ATOM 746 C CA . GLN A 1 99 ? 5.781 0.651 -17.601 1.00 95.25 99 GLN A CA 1
ATOM 747 C C . GLN A 1 99 ? 6.745 0.950 -16.446 1.00 95.25 99 GLN A C 1
ATOM 749 O O . GLN A 1 99 ? 7.847 1.447 -16.679 1.00 95.25 99 GLN A O 1
ATOM 754 N N . SER A 1 100 ? 6.367 0.609 -15.209 1.00 92.75 100 SER A N 1
ATOM 755 C CA . SER A 1 100 ? 7.218 0.815 -14.029 1.00 92.75 100 SER A CA 1
ATOM 756 C C . SER A 1 100 ? 8.521 0.020 -14.130 1.00 92.75 100 SER A C 1
ATOM 758 O O . SER A 1 100 ? 9.586 0.558 -13.839 1.00 92.75 100 SER A O 1
ATOM 760 N N . LEU A 1 101 ? 8.458 -1.237 -14.586 1.00 92.00 101 LEU A N 1
ATOM 761 C CA . LEU A 1 101 ? 9.642 -2.076 -14.797 1.00 92.00 101 LEU A CA 1
ATOM 762 C C . LEU A 1 101 ? 10.522 -1.557 -15.937 1.00 92.00 101 LEU A C 1
ATOM 764 O O . LEU A 1 101 ? 11.741 -1.548 -15.793 1.00 92.00 101 LEU A O 1
ATOM 768 N N . ALA A 1 102 ? 9.935 -1.080 -17.037 1.00 93.19 102 ALA A N 1
ATOM 769 C CA . ALA A 1 102 ? 10.693 -0.481 -18.135 1.00 93.19 102 ALA A CA 1
ATOM 770 C C . ALA A 1 102 ? 11.435 0.794 -17.694 1.00 93.19 102 ALA A C 1
ATOM 772 O O . ALA A 1 102 ? 12.602 0.990 -18.036 1.00 93.19 102 ALA A O 1
ATOM 773 N N . ILE A 1 103 ? 10.782 1.646 -16.894 1.00 93.12 103 ILE A N 1
ATOM 774 C CA . ILE A 1 103 ? 11.414 2.832 -16.302 1.00 93.12 103 ILE A CA 1
ATOM 775 C C . ILE A 1 103 ? 12.523 2.414 -15.332 1.00 93.12 103 ILE A C 1
ATOM 777 O O . ILE A 1 103 ? 13.622 2.959 -15.410 1.00 93.12 103 ILE A O 1
ATOM 781 N N . ALA A 1 104 ? 12.265 1.434 -14.460 1.00 90.69 104 ALA A N 1
ATOM 782 C CA . ALA A 1 104 ? 13.247 0.940 -13.500 1.00 90.69 104 ALA A CA 1
ATOM 783 C C . ALA A 1 104 ? 14.483 0.360 -14.198 1.00 90.69 104 ALA A C 1
ATOM 785 O O . ALA A 1 104 ? 15.588 0.755 -13.860 1.00 90.69 104 ALA A O 1
ATOM 786 N N . ALA A 1 105 ? 14.316 -0.475 -15.224 1.00 90.56 105 ALA A N 1
ATOM 787 C CA . ALA A 1 105 ? 15.433 -1.036 -15.986 1.00 90.56 105 ALA A CA 1
ATOM 788 C C . ALA A 1 105 ? 16.276 0.049 -16.681 1.00 90.56 105 ALA A C 1
ATOM 790 O O . ALA A 1 105 ? 17.494 -0.077 -16.790 1.00 90.56 105 ALA A O 1
ATOM 791 N N . ARG A 1 106 ? 15.640 1.140 -17.132 1.00 93.06 106 ARG A N 1
ATOM 792 C CA . ARG A 1 106 ? 16.331 2.275 -17.761 1.00 93.06 106 ARG A CA 1
ATOM 793 C C . ARG A 1 106 ? 17.083 3.143 -16.750 1.00 93.06 106 ARG A C 1
ATOM 795 O O . ARG A 1 106 ? 18.198 3.568 -17.029 1.00 93.06 106 ARG A O 1
ATOM 802 N N . CYS A 1 107 ? 16.450 3.470 -15.626 1.00 93.69 107 CYS A N 1
ATOM 803 C CA . CYS A 1 107 ? 16.967 4.432 -14.647 1.00 93.69 107 CYS A CA 1
ATOM 804 C C . CYS A 1 107 ? 17.844 3.781 -13.567 1.00 93.69 107 CYS A C 1
ATOM 806 O O . CYS A 1 107 ? 18.728 4.436 -13.022 1.00 93.69 107 CYS A O 1
ATOM 808 N N . TYR A 1 108 ? 17.607 2.504 -13.276 1.00 91.25 108 TYR A N 1
ATOM 809 C CA . TYR A 1 108 ? 18.245 1.722 -12.219 1.00 91.25 108 TYR A CA 1
ATOM 810 C C . TYR A 1 108 ? 18.577 0.309 -12.733 1.00 91.25 108 TYR A C 1
ATOM 812 O O . TYR A 1 108 ? 17.917 -0.660 -12.343 1.00 91.25 108 TYR A O 1
ATOM 820 N N . PRO A 1 109 ? 19.584 0.168 -13.617 1.00 88.56 109 PRO A N 1
ATOM 821 C CA . PRO A 1 109 ? 19.952 -1.127 -14.184 1.00 88.56 109 PRO A CA 1
ATOM 822 C C . PRO A 1 109 ? 20.211 -2.172 -13.091 1.00 88.56 109 PRO A C 1
ATOM 824 O O . PRO A 1 109 ? 20.984 -1.929 -12.163 1.00 88.56 109 PRO A O 1
ATOM 827 N N . GLY A 1 110 ? 19.566 -3.334 -13.193 1.00 87.88 110 GLY A N 1
ATOM 828 C CA . GLY A 1 110 ? 19.653 -4.421 -12.217 1.00 87.88 110 GLY A CA 1
ATOM 829 C C . GLY A 1 110 ? 18.495 -4.460 -11.216 1.00 87.88 110 GLY A C 1
ATOM 830 O O . GLY A 1 110 ? 18.288 -5.496 -10.582 1.00 87.88 110 GLY A O 1
ATOM 831 N N . MET A 1 111 ? 17.687 -3.399 -11.097 1.00 89.38 111 MET A N 1
ATOM 832 C CA . MET A 1 111 ? 16.496 -3.420 -10.240 1.00 89.38 111 MET A CA 1
ATOM 833 C C . MET A 1 111 ? 15.451 -4.426 -10.741 1.00 89.38 111 MET A C 1
ATOM 835 O O . MET A 1 111 ? 14.790 -5.075 -9.933 1.00 89.38 111 MET A O 1
ATOM 839 N N . GLU A 1 112 ? 15.343 -4.623 -12.056 1.00 87.56 112 GLU A N 1
ATOM 840 C CA . GLU A 1 112 ? 14.482 -5.643 -12.658 1.00 87.56 112 GLU A CA 1
ATOM 841 C C . GLU A 1 112 ? 14.859 -7.059 -12.206 1.00 87.56 112 GLU A C 1
ATOM 843 O O . GLU A 1 112 ? 13.978 -7.890 -11.974 1.00 87.56 112 GLU A O 1
ATOM 848 N N . ARG A 1 113 ? 16.159 -7.315 -12.007 1.00 89.50 113 ARG A N 1
ATOM 849 C CA . ARG A 1 113 ? 16.660 -8.599 -11.514 1.00 89.50 113 ARG A CA 1
ATOM 850 C C . ARG A 1 113 ? 16.310 -8.792 -10.045 1.00 89.50 113 ARG A C 1
ATOM 852 O O . ARG A 1 113 ? 15.761 -9.831 -9.698 1.00 89.50 113 ARG A O 1
ATOM 859 N N . THR A 1 114 ? 16.535 -7.776 -9.213 1.00 91.56 114 THR A N 1
ATOM 860 C CA . THR A 1 114 ? 16.156 -7.803 -7.792 1.00 91.56 114 THR A CA 1
ATOM 861 C C . THR A 1 114 ? 14.659 -8.074 -7.621 1.00 91.56 114 THR A C 1
ATOM 863 O O . THR A 1 114 ? 14.270 -8.887 -6.783 1.00 91.56 114 THR A O 1
ATOM 866 N N . VAL A 1 115 ? 13.807 -7.428 -8.427 1.00 89.25 115 VAL A N 1
ATOM 867 C CA . VAL A 1 115 ? 12.354 -7.663 -8.392 1.00 89.25 115 VAL A CA 1
ATOM 868 C C . VAL A 1 115 ? 12.028 -9.103 -8.792 1.00 89.25 115 VAL A C 1
ATOM 870 O O . VAL A 1 115 ? 11.282 -9.769 -8.077 1.00 89.25 115 VAL A O 1
ATOM 873 N N . ALA A 1 116 ? 12.618 -9.607 -9.879 1.00 89.31 116 ALA A N 1
ATOM 874 C CA . ALA A 1 116 ? 12.387 -10.975 -10.340 1.00 89.31 116 ALA A CA 1
ATOM 875 C C . ALA A 1 116 ? 12.837 -12.031 -9.312 1.00 89.31 116 ALA A C 1
ATOM 877 O O . ALA A 1 116 ? 12.106 -12.983 -9.044 1.00 89.31 116 ALA A O 1
ATOM 878 N N . GLU A 1 117 ? 14.007 -11.854 -8.694 1.00 93.38 117 GLU A N 1
ATOM 879 C CA . GLU A 1 117 ? 14.524 -12.744 -7.645 1.00 93.38 117 GLU A CA 1
ATOM 880 C C . GLU A 1 117 ? 13.634 -12.730 -6.395 1.00 93.38 117 GLU A C 1
ATOM 882 O O . GLU A 1 117 ? 13.356 -13.778 -5.803 1.00 93.38 117 GLU A O 1
ATOM 887 N N . PHE A 1 118 ? 13.144 -11.550 -6.005 1.00 90.69 118 PHE A N 1
ATOM 888 C CA . PHE A 1 118 ? 12.230 -11.407 -4.877 1.00 90.69 118 PHE A CA 1
ATOM 889 C C . PHE A 1 118 ? 10.894 -12.115 -5.137 1.00 90.69 118 PHE A C 1
ATOM 891 O O . PHE A 1 118 ? 10.433 -12.895 -4.301 1.00 90.69 118 PHE A O 1
ATOM 898 N N . GLU A 1 119 ? 10.287 -11.884 -6.302 1.00 89.31 119 GLU A N 1
ATOM 899 C CA . GLU A 1 119 ? 9.022 -12.513 -6.692 1.00 89.31 119 GLU A CA 1
ATOM 900 C C . GLU A 1 119 ? 9.164 -14.036 -6.846 1.00 89.31 119 GLU A C 1
ATOM 902 O O . GLU A 1 119 ? 8.273 -14.773 -6.425 1.00 89.31 119 GLU A O 1
ATOM 907 N N . ALA A 1 120 ? 10.295 -14.531 -7.359 1.00 90.75 120 ALA A N 1
ATOM 908 C CA . ALA A 1 120 ? 10.567 -15.967 -7.448 1.00 90.75 120 ALA A CA 1
ATOM 909 C C . ALA A 1 120 ? 10.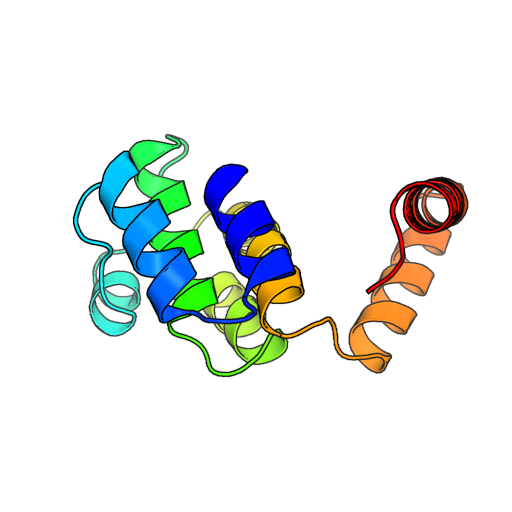634 -16.638 -6.064 1.00 90.75 120 ALA A C 1
ATOM 911 O O . ALA A 1 120 ? 10.188 -17.773 -5.900 1.00 90.75 120 ALA A O 1
ATOM 912 N N . LYS A 1 121 ? 11.166 -15.936 -5.055 1.00 91.50 121 LYS A N 1
ATOM 913 C CA . LYS A 1 121 ? 11.324 -16.465 -3.694 1.00 91.50 121 LYS A CA 1
ATOM 914 C C . LYS A 1 121 ? 10.060 -16.352 -2.840 1.00 91.50 121 LYS A C 1
ATOM 916 O O . LYS A 1 121 ? 9.790 -17.241 -2.035 1.00 91.50 121 LYS A O 1
ATOM 921 N N . PHE A 1 122 ? 9.314 -15.256 -2.966 1.00 84.38 122 PHE A N 1
ATOM 922 C CA . PHE A 1 122 ? 8.206 -14.918 -2.058 1.00 84.38 122 PHE A CA 1
ATOM 923 C C . PHE A 1 122 ? 6.822 -14.892 -2.724 1.00 84.38 122 PHE A C 1
ATOM 925 O O . PHE A 1 122 ? 5.822 -14.579 -2.059 1.00 84.38 122 PHE A O 1
ATOM 932 N N . GLY A 1 123 ? 6.769 -15.249 -4.009 1.00 77.00 123 GLY A N 1
ATOM 933 C CA . GLY A 1 123 ? 5.583 -15.208 -4.852 1.00 77.00 123 GLY A CA 1
ATOM 934 C C . GLY A 1 123 ? 5.367 -13.826 -5.466 1.00 77.00 123 GLY A C 1
ATOM 935 O O . GLY A 1 123 ? 5.417 -12.809 -4.770 1.00 77.00 123 GLY A O 1
ATOM 936 N N . GLY A 1 124 ? 5.101 -13.815 -6.773 1.00 66.00 124 GLY A N 1
ATOM 937 C CA . GLY A 1 124 ? 4.543 -12.666 -7.480 1.00 66.00 124 GLY A CA 1
ATOM 938 C C . GLY A 1 124 ? 3.057 -12.471 -7.168 1.00 66.00 124 GLY A C 1
ATOM 939 O O . GLY A 1 124 ? 2.406 -13.338 -6.578 1.00 66.00 124 GLY A O 1
ATOM 940 N N . TYR A 1 125 ? 2.557 -11.296 -7.532 1.00 57.75 125 TYR A N 1
ATOM 941 C CA . TYR A 1 125 ? 1.186 -10.843 -7.288 1.00 57.75 125 TYR A CA 1
ATOM 942 C C . TYR A 1 125 ? 0.192 -11.444 -8.278 1.00 57.75 125 TYR A C 1
ATOM 944 O O . TYR A 1 125 ? 0.537 -11.494 -9.480 1.00 57.75 125 TYR A O 1
#

Foldseek 3Di:
DVVLLVQLLVPLALVSSQVVLCVPQNHADALVCCQVPPDDDPDCNNQVSPLSNLLSRAPALVSSLVSLCPDPDPSVVSSVNNNSSNCSNHNDDPVVVVVVLVVCCVPPPCVNVVVVVCCVVPNDD

Secondary structure (DSSP, 8-state):
-HHHHHHHHHH--HHHHHHHHHHHHSSPPPHHHHHHH-----SHHHHHHHHHHHHHHSSSHHHHHHHHHTSSSSHHHHHHHHHHHHHHHH---HHHHHHHHHHHHHHSTTHHHHHHHHHHHH---

Radius of gyration: 14.82 Å; chains: 1; bounding box: 32×36×35 Å

Sequence (125 aa):
MAAAIWTARKTRNPAAVRAVAENFYGPLPDLAEIRRTHTYNETCQGCVPECLAIAIGTPDFESAVRFAASMRGDADTLAAITRSISQALWGVPRAIREQSLAIAARCYPGMERTVAEFEAKFGGY

pLDDT: mean 92.09, std 5.55, range [57.75, 97.38]